Protein AF-A0A4Q2QRX8-F1 (afdb_monomer_lite)

Radius of gyration: 14.22 Å; chains: 1; bounding box: 24×41×26 Å

Foldseek 3Di:
DLVVVLDLVVVCVVVVHDSVVSVVVQVVVCVPPVQRCNDPVSVVVVSVVVVVVCVVVPDPPVVVVVVD

Structure (mmCIF, N/CA/C/O backbone):
data_AF-A0A4Q2QRX8-F1
#
_entry.id   AF-A0A4Q2QRX8-F1
#
loop_
_atom_site.group_PDB
_atom_site.id
_atom_site.type_symbol
_atom_site.label_atom_id
_atom_site.label_alt_id
_atom_site.label_comp_id
_atom_site.label_asym_id
_atom_site.label_entity_id
_atom_site.label_seq_id
_atom_site.pdbx_PDB_ins_code
_atom_site.Cartn_x
_atom_site.Cartn_y
_atom_site.Cartn_z
_atom_site.occupancy
_atom_site.B_iso_or_equiv
_atom_site.auth_seq_id
_atom_site.auth_comp_id
_atom_site.auth_asym_id
_atom_site.auth_atom_id
_atom_site.pdbx_PDB_model_num
ATOM 1 N N . PHE A 1 1 ? 0.423 -4.561 -2.096 1.00 91.31 1 PHE A N 1
ATOM 2 C CA . PHE A 1 1 ? 0.985 -3.346 -1.479 1.00 91.31 1 PHE A CA 1
ATOM 3 C C . PHE A 1 1 ? 1.221 -3.547 0.012 1.00 91.31 1 PHE A C 1
ATOM 5 O O . PHE A 1 1 ? 2.361 -3.801 0.360 1.00 91.31 1 PHE A O 1
ATOM 12 N N . ILE A 1 2 ? 0.183 -3.588 0.865 1.00 92.88 2 ILE A N 1
ATOM 13 C CA . ILE A 1 2 ? 0.340 -3.892 2.309 1.00 92.88 2 ILE A CA 1
ATOM 14 C C . ILE A 1 2 ? 1.073 -5.229 2.528 1.00 92.88 2 ILE A C 1
ATOM 16 O O . ILE A 1 2 ? 2.073 -5.273 3.225 1.00 92.88 2 ILE A O 1
ATOM 20 N N . ALA A 1 3 ? 0.653 -6.297 1.837 1.00 91.38 3 ALA A N 1
ATOM 21 C CA . ALA A 1 3 ? 1.297 -7.617 1.921 1.00 91.38 3 ALA A CA 1
ATOM 22 C C . ALA A 1 3 ? 2.737 -7.679 1.361 1.00 91.38 3 ALA A C 1
ATOM 24 O O . ALA A 1 3 ? 3.415 -8.681 1.534 1.00 91.38 3 ALA A O 1
ATOM 25 N N . ASN A 1 4 ? 3.194 -6.627 0.677 1.00 93.19 4 ASN A N 1
ATOM 26 C CA . ASN A 1 4 ? 4.548 -6.523 0.127 1.00 93.19 4 ASN A CA 1
ATOM 27 C C . ASN A 1 4 ? 5.345 -5.432 0.858 1.00 93.19 4 ASN A C 1
ATOM 29 O O . ASN A 1 4 ? 6.114 -4.725 0.217 1.00 93.19 4 ASN A O 1
ATOM 33 N N . ASN A 1 5 ? 5.098 -5.226 2.156 1.00 91.31 5 ASN A N 1
ATOM 34 C CA . ASN A 1 5 ? 5.797 -4.236 2.986 1.00 91.31 5 ASN A CA 1
ATOM 35 C C . ASN A 1 5 ? 5.819 -2.819 2.387 1.00 91.31 5 ASN A C 1
ATOM 37 O O . ASN A 1 5 ? 6.805 -2.102 2.507 1.00 91.31 5 ASN A O 1
ATOM 41 N N . ALA A 1 6 ? 4.738 -2.425 1.707 1.00 92.88 6 ALA A N 1
ATOM 42 C CA . ALA A 1 6 ? 4.629 -1.133 1.025 1.00 92.88 6 ALA A CA 1
ATOM 43 C C . ALA A 1 6 ? 5.662 -0.889 -0.090 1.00 92.88 6 ALA A C 1
ATOM 45 O O . ALA A 1 6 ? 5.814 0.240 -0.544 1.00 92.88 6 ALA A O 1
ATOM 46 N N . GLU A 1 7 ? 6.338 -1.926 -0.592 1.00 94.75 7 GLU A N 1
ATOM 47 C CA . GLU A 1 7 ? 7.294 -1.795 -1.688 1.00 94.75 7 GLU A CA 1
ATOM 48 C C . GLU A 1 7 ? 6.551 -1.650 -3.027 1.00 94.75 7 GLU A C 1
ATOM 50 O O . GLU A 1 7 ? 5.915 -2.612 -3.497 1.00 94.75 7 GLU A O 1
ATOM 55 N N . PRO A 1 8 ? 6.618 -0.481 -3.701 1.00 92.75 8 PRO A N 1
ATOM 56 C CA . PRO A 1 8 ? 5.864 -0.271 -4.930 1.00 92.75 8 PRO A CA 1
ATOM 57 C C . PRO A 1 8 ? 6.394 -1.130 -6.077 1.00 92.75 8 PRO A C 1
ATOM 59 O O . PRO A 1 8 ? 5.598 -1.665 -6.835 1.00 92.75 8 PRO A O 1
ATOM 62 N N . GLY A 1 9 ? 7.718 -1.312 -6.175 1.00 93.69 9 GLY A N 1
ATOM 63 C CA . GLY A 1 9 ? 8.348 -2.100 -7.243 1.00 93.69 9 GLY A CA 1
ATOM 64 C C . GLY A 1 9 ? 7.979 -3.582 -7.174 1.00 93.69 9 GLY A C 1
ATOM 65 O O . GLY A 1 9 ? 7.491 -4.148 -8.151 1.00 93.69 9 GLY A O 1
ATOM 66 N N . LYS A 1 10 ? 8.115 -4.188 -5.988 1.00 94.31 10 LYS A N 1
ATOM 67 C CA . LYS A 1 10 ? 7.699 -5.575 -5.748 1.00 94.31 10 LYS A CA 1
ATOM 68 C C . LYS A 1 10 ? 6.200 -5.757 -5.973 1.00 94.31 10 LYS A C 1
ATOM 70 O O . LYS A 1 10 ? 5.772 -6.735 -6.574 1.00 94.31 10 LYS A O 1
ATOM 75 N N . THR A 1 11 ? 5.392 -4.786 -5.540 1.00 95.81 11 THR A N 1
ATOM 76 C CA . THR A 1 11 ? 3.940 -4.821 -5.751 1.00 95.81 11 THR 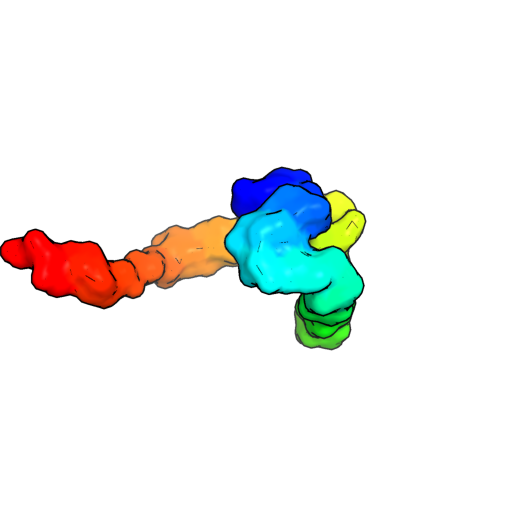A CA 1
ATOM 77 C C . THR A 1 11 ? 3.554 -4.705 -7.223 1.00 95.81 11 THR A C 1
ATOM 79 O O . THR A 1 11 ? 2.682 -5.449 -7.657 1.00 95.81 11 THR A O 1
ATOM 82 N N . SER A 1 12 ? 4.159 -3.793 -7.986 1.00 96.31 12 SER A N 1
ATOM 83 C CA . SER A 1 12 ? 3.840 -3.623 -9.406 1.00 96.31 12 SER A CA 1
ATOM 84 C C . SER A 1 12 ? 4.242 -4.854 -10.214 1.00 96.31 12 SER A C 1
ATOM 86 O O . SER A 1 12 ? 3.454 -5.311 -11.037 1.00 96.31 12 SER A O 1
ATOM 88 N N . LEU A 1 13 ? 5.408 -5.438 -9.903 1.00 96.25 13 LEU A N 1
ATOM 89 C CA . LEU A 1 13 ? 5.883 -6.680 -10.512 1.00 96.25 13 LEU A CA 1
ATOM 90 C C . LEU A 1 13 ? 4.926 -7.847 -10.234 1.00 96.25 13 LEU A C 1
ATOM 92 O O . LEU A 1 13 ? 4.479 -8.499 -11.170 1.00 96.25 13 LEU A O 1
ATOM 96 N N . LEU A 1 14 ? 4.555 -8.066 -8.966 1.00 95.50 14 LEU A N 1
ATOM 97 C CA . LEU A 1 14 ? 3.636 -9.142 -8.570 1.00 95.50 14 LEU A CA 1
ATOM 98 C C . LEU A 1 14 ? 2.253 -9.004 -9.225 1.00 95.50 14 LEU A C 1
ATOM 100 O O . LEU A 1 14 ? 1.613 -9.998 -9.545 1.00 95.50 14 LEU A O 1
ATOM 104 N N . LEU A 1 15 ? 1.777 -7.770 -9.400 1.00 94.50 15 LEU A N 1
ATOM 105 C CA . LEU A 1 15 ? 0.485 -7.487 -10.024 1.00 94.50 15 LEU A CA 1
ATOM 106 C C . LEU A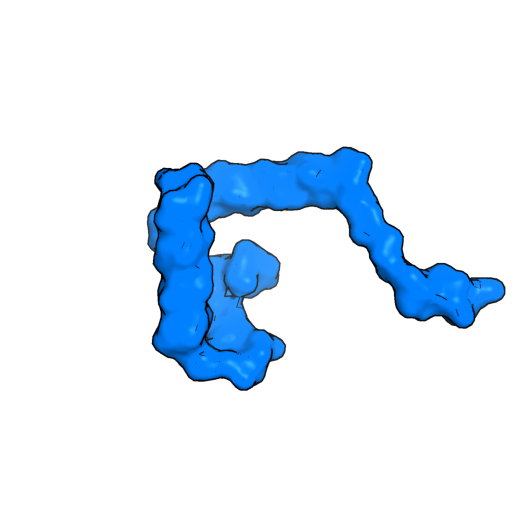 1 15 ? 0.537 -7.482 -11.561 1.00 94.50 15 LEU A C 1
ATOM 108 O O . LEU A 1 15 ? -0.512 -7.317 -12.177 1.00 94.50 15 LEU A O 1
ATOM 112 N N . GLY A 1 16 ? 1.719 -7.603 -12.177 1.00 96.00 16 GLY A N 1
ATOM 113 C CA . GLY A 1 16 ? 1.881 -7.522 -13.632 1.00 96.00 16 GLY A CA 1
ATOM 114 C C . GLY A 1 16 ? 1.483 -6.163 -14.224 1.00 96.00 16 GLY A C 1
ATOM 115 O O . GLY A 1 16 ? 1.043 -6.097 -15.368 1.00 96.00 16 GLY A O 1
ATOM 116 N N . ILE A 1 17 ? 1.593 -5.075 -13.452 1.00 97.19 17 ILE A N 1
ATOM 117 C CA . ILE A 1 17 ? 1.222 -3.719 -13.892 1.00 97.19 17 ILE A CA 1
ATOM 118 C C . ILE A 1 17 ? 2.420 -2.777 -13.878 1.00 97.19 17 ILE A C 1
ATOM 120 O O . ILE A 1 17 ? 3.371 -2.950 -13.117 1.00 97.19 17 ILE A O 1
ATOM 124 N N . HIS A 1 18 ? 2.339 -1.708 -14.668 1.00 96.69 18 HIS A N 1
ATOM 125 C CA . HIS A 1 18 ? 3.331 -0.643 -14.618 1.00 96.69 18 HIS A CA 1
ATOM 126 C C . HIS A 1 18 ? 3.308 0.087 -13.262 1.00 96.69 18 HIS A C 1
ATOM 128 O O . HIS A 1 18 ? 2.252 0.270 -12.644 1.00 96.69 18 HIS A O 1
ATOM 134 N N . ARG A 1 19 ? 4.471 0.579 -12.813 1.00 93.50 19 ARG A N 1
ATOM 135 C CA . ARG A 1 19 ? 4.604 1.301 -11.536 1.00 93.50 19 ARG A CA 1
ATOM 136 C C . ARG A 1 19 ? 3.678 2.518 -11.456 1.00 93.50 19 ARG A C 1
ATOM 138 O O . ARG A 1 19 ? 3.028 2.711 -10.435 1.00 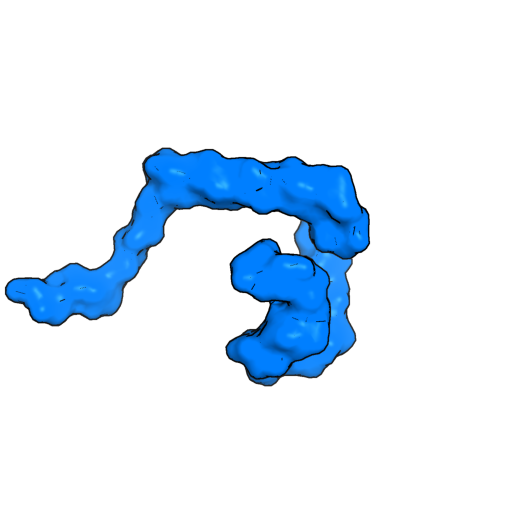93.50 19 ARG A O 1
ATOM 145 N N . ASN A 1 20 ? 3.538 3.282 -12.541 1.00 96.12 20 ASN A N 1
ATOM 146 C CA . ASN A 1 20 ? 2.646 4.452 -12.570 1.00 96.12 20 ASN A CA 1
ATOM 147 C C . ASN A 1 20 ? 1.172 4.063 -12.400 1.00 96.12 20 ASN A C 1
ATOM 149 O O . ASN A 1 20 ? 0.419 4.784 -11.753 1.00 96.12 20 ASN A O 1
ATOM 153 N N . THR A 1 21 ? 0.764 2.906 -12.928 1.00 97.31 21 THR A N 1
ATOM 154 C CA . THR A 1 21 ? -0.593 2.379 -12.737 1.00 97.31 21 THR A CA 1
ATOM 155 C C . THR A 1 21 ? -0.839 2.048 -11.268 1.00 97.31 21 THR A C 1
ATOM 157 O O . THR A 1 21 ? -1.908 2.355 -10.740 1.00 97.31 21 THR A O 1
ATOM 160 N N . LEU A 1 22 ? 0.154 1.470 -10.580 1.00 96.88 22 LEU A N 1
ATOM 161 C CA . LEU A 1 22 ? 0.073 1.248 -9.137 1.00 96.88 22 LEU A CA 1
ATOM 162 C C . LEU A 1 22 ? -0.035 2.578 -8.380 1.00 96.88 22 LEU A C 1
ATOM 164 O O . LEU A 1 22 ? -0.937 2.726 -7.560 1.00 96.88 22 LEU A O 1
ATOM 168 N N . THR A 1 23 ? 0.830 3.551 -8.678 1.00 96.06 23 THR A N 1
ATOM 169 C CA . THR A 1 23 ? 0.802 4.878 -8.043 1.00 96.06 23 THR A CA 1
ATOM 170 C C . THR A 1 23 ? -0.551 5.560 -8.218 1.00 96.06 23 THR A C 1
ATOM 172 O O . THR A 1 23 ? -1.119 6.041 -7.242 1.00 96.06 23 THR A O 1
ATOM 175 N N . TYR A 1 24 ? -1.111 5.537 -9.429 1.00 96.75 24 TYR A N 1
ATOM 176 C CA . TYR A 1 24 ? -2.443 6.072 -9.693 1.00 96.75 24 TYR A CA 1
ATOM 177 C C . TYR A 1 24 ? -3.511 5.393 -8.826 1.00 96.75 24 TYR A C 1
ATOM 179 O O . TYR A 1 24 ? -4.308 6.076 -8.189 1.00 96.75 24 TYR A O 1
ATOM 187 N N . ARG A 1 25 ? -3.507 4.055 -8.732 1.00 96.56 25 ARG A N 1
ATOM 188 C CA . ARG A 1 25 ? -4.462 3.318 -7.883 1.00 96.56 25 ARG A CA 1
ATOM 189 C C . ARG A 1 25 ? -4.335 3.700 -6.406 1.00 96.56 25 ARG A C 1
ATOM 191 O O . ARG A 1 25 ? -5.352 3.903 -5.751 1.00 96.56 25 ARG A O 1
ATOM 198 N N . LEU A 1 26 ? -3.112 3.842 -5.891 1.00 96.00 26 LEU A N 1
ATOM 199 C CA . LEU A 1 26 ? -2.881 4.281 -4.508 1.00 96.00 26 LEU A CA 1
ATOM 200 C C . LEU A 1 26 ? -3.382 5.717 -4.275 1.00 96.00 26 LEU A C 1
ATOM 202 O O . LEU A 1 26 ? -3.997 5.990 -3.247 1.00 96.00 26 LEU A O 1
ATOM 206 N N . GLN A 1 27 ? -3.212 6.614 -5.250 1.00 96.19 27 GLN A N 1
ATOM 207 C CA . GLN A 1 27 ? -3.772 7.968 -5.188 1.00 96.19 27 GLN A CA 1
ATOM 208 C C . GLN A 1 27 ? -5.306 7.974 -5.197 1.00 96.19 27 GLN A C 1
ATOM 210 O O . GLN A 1 27 ? -5.910 8.795 -4.511 1.00 96.19 27 GLN A O 1
ATOM 215 N N . GLN A 1 28 ? -5.954 7.072 -5.941 1.00 97.19 28 GLN A N 1
ATOM 216 C CA . GLN A 1 28 ? -7.416 6.949 -5.899 1.00 97.19 28 GLN A CA 1
ATOM 217 C C . GLN A 1 28 ? -7.902 6.489 -4.521 1.00 97.19 28 GLN A C 1
ATOM 219 O O . GLN A 1 28 ? -8.875 7.039 -4.016 1.00 97.19 28 GLN A O 1
ATOM 224 N N . ILE A 1 29 ? -7.194 5.561 -3.866 1.00 94.38 29 ILE A N 1
ATOM 225 C CA . ILE A 1 29 ? -7.503 5.170 -2.481 1.00 94.38 29 ILE A CA 1
ATOM 226 C C . ILE A 1 29 ? -7.468 6.405 -1.575 1.00 94.38 29 ILE A C 1
ATOM 228 O O . ILE A 1 29 ? -8.468 6.703 -0.927 1.00 94.38 29 ILE A O 1
ATOM 232 N N . LYS A 1 30 ? -6.388 7.197 -1.619 1.00 96.12 30 LYS A N 1
ATOM 233 C CA . LYS A 1 30 ? -6.301 8.456 -0.862 1.00 96.12 30 LYS A CA 1
ATOM 234 C C . LYS A 1 30 ? -7.494 9.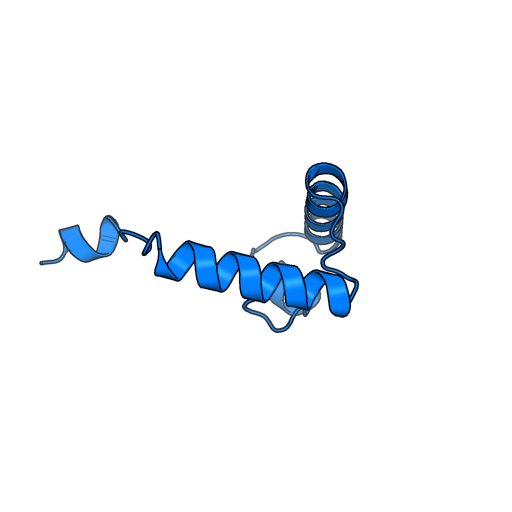377 -1.114 1.00 96.12 30 LYS A C 1
ATOM 236 O O . LYS A 1 30 ? -8.035 9.939 -0.171 1.00 96.12 30 LYS A O 1
ATOM 241 N N . LYS A 1 31 ? -7.934 9.523 -2.365 1.00 96.31 31 LYS A N 1
ATOM 242 C CA . LYS A 1 31 ? -9.098 10.361 -2.699 1.00 96.31 31 LYS A CA 1
ATOM 243 C C . LYS A 1 31 ? -10.399 9.856 -2.073 1.00 96.31 31 LYS A C 1
ATOM 245 O O . LYS A 1 31 ? -11.212 10.674 -1.662 1.00 96.31 31 LYS A O 1
ATOM 250 N N . HIS A 1 32 ? -10.599 8.541 -2.001 1.00 95.50 32 HIS A N 1
ATOM 251 C CA . HIS A 1 32 ? -11.848 7.958 -1.507 1.00 95.50 32 HIS A CA 1
ATOM 252 C C . HIS A 1 32 ? -11.953 7.908 0.016 1.00 95.50 32 HIS A C 1
ATOM 254 O O . HIS A 1 32 ? -13.038 8.115 0.548 1.00 95.50 32 HIS A O 1
ATOM 260 N N . ILE A 1 33 ? -10.855 7.613 0.712 1.00 93.62 33 ILE A N 1
ATOM 261 C CA . ILE A 1 33 ? -10.876 7.364 2.164 1.00 93.62 33 ILE A CA 1
ATOM 262 C C . ILE A 1 33 ? -10.006 8.335 2.961 1.00 93.62 33 ILE A C 1
ATOM 264 O O . ILE A 1 33 ? -9.884 8.184 4.170 1.00 93.62 33 ILE A O 1
ATOM 268 N N . GLN A 1 34 ? -9.394 9.314 2.288 1.00 94.12 34 GLN A N 1
ATOM 269 C CA . GLN A 1 34 ? -8.535 10.346 2.880 1.00 94.12 34 GLN A CA 1
ATOM 270 C C . GLN A 1 34 ? -7.302 9.812 3.631 1.00 94.12 34 GLN A C 1
ATOM 272 O O . GLN A 1 34 ? -6.654 10.562 4.349 1.00 94.12 34 GLN A O 1
ATOM 277 N N . LEU A 1 35 ? -6.937 8.545 3.412 1.00 94.19 35 LEU A N 1
ATOM 278 C CA . LEU A 1 35 ? -5.731 7.915 3.950 1.00 94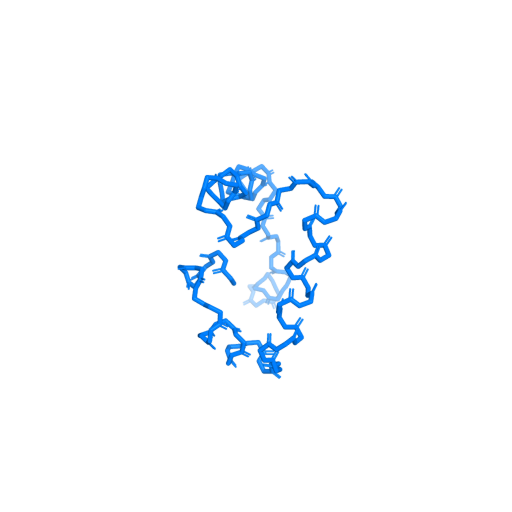.19 35 LEU A CA 1
ATOM 279 C C . LEU A 1 35 ? -4.745 7.647 2.816 1.00 94.19 35 LEU A C 1
ATOM 281 O O . LEU A 1 35 ? -5.100 6.980 1.841 1.00 94.19 35 LEU A O 1
ATOM 285 N N . ASP A 1 36 ? -3.519 8.158 2.930 1.00 95.06 36 ASP A N 1
ATOM 286 C CA . ASP A 1 36 ? -2.476 7.989 1.919 1.00 95.06 36 ASP A CA 1
ATOM 287 C C . ASP A 1 36 ? -1.621 6.737 2.186 1.00 95.06 36 ASP A C 1
ATOM 289 O O . ASP A 1 36 ? -0.796 6.740 3.097 1.00 95.06 36 ASP A O 1
ATOM 293 N N . PRO A 1 37 ? -1.712 5.668 1.369 1.00 93.38 37 PRO A N 1
ATOM 294 C CA . PRO A 1 37 ? -0.924 4.455 1.590 1.00 93.38 37 PRO A CA 1
ATOM 295 C C . PRO A 1 37 ? 0.594 4.667 1.466 1.00 93.38 37 PRO A C 1
ATOM 297 O O . PRO A 1 37 ? 1.357 3.783 1.850 1.00 93.38 37 PRO A O 1
ATOM 300 N N . MET A 1 38 ? 1.045 5.790 0.896 1.00 93.12 38 MET A N 1
ATOM 301 C CA . MET A 1 38 ? 2.467 6.133 0.790 1.00 93.12 38 MET A CA 1
ATOM 302 C C . MET A 1 38 ? 3.011 6.812 2.057 1.00 93.12 38 MET A C 1
ATOM 304 O O . MET A 1 38 ? 4.227 6.939 2.197 1.00 93.12 38 MET A O 1
ATOM 308 N N . VAL A 1 39 ? 2.139 7.233 2.978 1.00 95.06 39 VAL A N 1
ATOM 309 C CA . VAL A 1 39 ? 2.502 7.799 4.282 1.00 95.06 39 VAL A CA 1
ATOM 310 C C . VAL A 1 39 ? 2.438 6.693 5.333 1.00 95.06 39 VAL A C 1
ATOM 312 O O . VAL A 1 39 ? 1.449 5.974 5.436 1.00 95.06 39 VAL A O 1
ATOM 315 N N . PHE A 1 40 ? 3.496 6.542 6.131 1.00 92.81 40 PHE A N 1
ATOM 316 C CA . PHE A 1 40 ? 3.630 5.417 7.063 1.00 92.81 40 PHE A CA 1
ATOM 317 C C . PHE A 1 40 ? 2.497 5.323 8.102 1.00 92.81 40 PHE A C 1
ATOM 319 O O . PHE A 1 40 ? 1.994 4.229 8.373 1.00 92.81 40 PHE A O 1
ATOM 326 N N . THR A 1 41 ? 2.082 6.452 8.682 1.00 96.06 41 THR A N 1
ATOM 327 C CA . THR A 1 41 ? 1.015 6.503 9.697 1.00 96.06 41 THR A CA 1
ATOM 328 C C . THR A 1 41 ? -0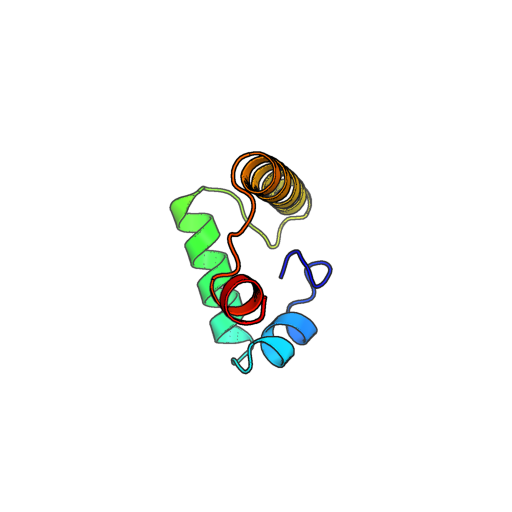.317 6.031 9.124 1.00 96.06 41 THR A C 1
ATOM 330 O O . THR A 1 41 ? -0.944 5.121 9.666 1.00 96.06 41 THR A O 1
ATOM 333 N N . ASP A 1 42 ? -0.691 6.577 7.972 1.00 96.38 42 ASP A N 1
ATOM 334 C CA . ASP A 1 42 ? -1.925 6.252 7.262 1.00 96.38 42 ASP A CA 1
ATOM 335 C C . ASP A 1 42 ? -1.905 4.800 6.780 1.00 96.38 42 ASP A C 1
ATOM 337 O O . ASP A 1 42 ? -2.883 4.069 6.924 1.00 96.38 42 ASP A O 1
ATOM 341 N N . LEU A 1 43 ? -0.763 4.335 6.271 1.00 95.50 43 LEU A N 1
ATOM 342 C CA . LEU A 1 43 ? -0.561 2.941 5.897 1.00 95.50 43 LEU A CA 1
ATOM 343 C C . LEU A 1 43 ? -0.757 1.994 7.085 1.00 95.50 43 LEU A C 1
ATOM 345 O O . LEU A 1 43 ? -1.375 0.941 6.925 1.00 95.50 43 LEU A O 1
ATOM 349 N N . THR A 1 44 ? -0.244 2.347 8.263 1.00 96.00 44 THR A N 1
ATOM 350 C CA . THR A 1 44 ? -0.410 1.538 9.478 1.00 96.00 44 THR A CA 1
ATOM 351 C C . THR A 1 44 ? -1.887 1.444 9.851 1.00 96.00 44 THR A C 1
ATOM 353 O O . THR A 1 44 ? -2.402 0.347 10.075 1.00 96.00 44 THR A O 1
ATOM 356 N N . GLN A 1 45 ? -2.602 2.571 9.817 1.00 95.62 45 GLN A N 1
ATOM 357 C CA . GLN A 1 45 ? -4.047 2.608 10.038 1.00 95.62 45 GLN A CA 1
ATOM 358 C C . GLN A 1 45 ? -4.809 1.751 9.013 1.00 95.62 45 GLN A C 1
ATOM 360 O O . GLN A 1 45 ? -5.701 0.984 9.387 1.00 95.62 45 GLN A O 1
ATOM 365 N N . LEU A 1 46 ? -4.432 1.812 7.732 1.00 94.56 46 LEU A N 1
ATOM 366 C CA . LEU A 1 46 ? -5.005 0.978 6.672 1.00 94.56 46 LEU A CA 1
ATOM 367 C C . LEU A 1 46 ? -4.732 -0.510 6.896 1.00 94.56 46 LEU A C 1
ATOM 369 O O . LEU A 1 46 ? -5.630 -1.332 6.720 1.00 94.56 46 LEU A O 1
ATOM 373 N N . ALA A 1 47 ? -3.514 -0.871 7.299 1.00 94.38 47 ALA A N 1
ATOM 374 C CA . ALA A 1 47 ? -3.128 -2.252 7.555 1.00 94.38 47 ALA A CA 1
ATOM 375 C C . ALA A 1 47 ? -3.938 -2.856 8.708 1.00 94.38 47 ALA A C 1
ATOM 377 O O . ALA A 1 47 ? -4.488 -3.949 8.554 1.00 94.38 47 ALA A O 1
ATOM 378 N N . VAL A 1 48 ? -4.082 -2.121 9.817 1.00 95.56 48 VAL A N 1
ATOM 379 C CA . VAL A 1 48 ? -4.917 -2.530 10.957 1.00 95.56 48 VAL A CA 1
ATOM 380 C C . VAL A 1 48 ? -6.379 -2.653 10.535 1.00 95.56 48 VAL A C 1
ATOM 382 O O . VAL A 1 48 ? -7.001 -3.682 10.789 1.00 95.56 48 VAL A O 1
ATOM 385 N N . SER A 1 49 ? -6.914 -1.661 9.820 1.00 93.81 49 SER A N 1
ATOM 386 C CA . SER A 1 49 ? -8.311 -1.667 9.362 1.00 93.81 49 SER A CA 1
ATOM 387 C C . SER A 1 49 ? -8.614 -2.872 8.463 1.00 93.81 49 SER A C 1
ATOM 389 O O . SER A 1 49 ? -9.590 -3.589 8.682 1.00 93.81 49 SER A O 1
ATOM 391 N N . VAL A 1 50 ? -7.740 -3.158 7.489 1.00 92.31 50 VAL A N 1
ATOM 392 C CA . VAL A 1 50 ? -7.863 -4.327 6.602 1.00 92.31 50 VAL A CA 1
ATOM 393 C C . VAL A 1 50 ? -7.729 -5.637 7.380 1.00 92.31 50 VAL A C 1
ATOM 395 O O . VAL A 1 50 ? -8.450 -6.593 7.089 1.00 92.31 50 VAL A O 1
ATOM 398 N N . HIS A 1 51 ? -6.822 -5.707 8.358 1.00 92.88 51 HIS A N 1
ATOM 399 C CA . HIS A 1 51 ? -6.656 -6.891 9.198 1.00 92.88 51 HIS A CA 1
ATOM 400 C C . HIS A 1 51 ? -7.914 -7.169 10.033 1.00 92.88 51 HIS A C 1
ATOM 402 O O . HIS A 1 51 ? -8.441 -8.280 9.984 1.00 92.88 51 HIS A O 1
ATOM 408 N N . CYS A 1 52 ? -8.441 -6.158 10.729 1.00 93.81 52 CYS A N 1
ATOM 409 C CA . CYS A 1 52 ? -9.677 -6.262 11.504 1.00 93.81 52 CYS A CA 1
ATOM 410 C C . CYS A 1 52 ? -10.865 -6.663 10.620 1.00 93.81 52 CYS A C 1
ATOM 412 O O . CYS A 1 52 ? -11.595 -7.592 10.963 1.00 93.81 52 CYS A O 1
ATOM 414 N N . TYR A 1 53 ? -11.014 -6.042 9.444 1.00 92.44 53 TYR A N 1
ATOM 415 C CA . TYR A 1 53 ? -12.083 -6.382 8.503 1.00 92.44 53 TYR A CA 1
ATOM 416 C C . TYR A 1 53 ? -12.027 -7.849 8.062 1.00 92.44 53 TYR A C 1
ATOM 418 O O . TYR A 1 53 ? -13.052 -8.521 8.051 1.00 92.44 53 TYR A O 1
ATOM 426 N N . ARG A 1 54 ? -10.835 -8.366 7.736 1.00 88.88 54 ARG A N 1
ATOM 427 C CA . ARG A 1 54 ? -10.642 -9.770 7.328 1.00 88.88 54 ARG A CA 1
ATOM 428 C C . ARG A 1 54 ? -10.878 -10.767 8.454 1.00 88.88 54 ARG A C 1
ATOM 430 O O . ARG A 1 54 ? -11.267 -11.892 8.173 1.00 88.88 54 ARG A O 1
ATOM 437 N N . ARG A 1 55 ? -10.623 -10.385 9.709 1.00 90.38 55 ARG A N 1
ATOM 438 C CA . ARG A 1 55 ? -10.954 -11.230 10.866 1.00 90.38 55 ARG A CA 1
ATOM 439 C C . ARG A 1 55 ? -12.462 -11.370 11.051 1.00 90.38 55 ARG A C 1
ATOM 441 O O . ARG A 1 55 ? -12.914 -12.443 11.422 1.00 90.38 55 ARG A O 1
ATOM 448 N N . LEU A 1 56 ? -13.213 -10.300 10.792 1.00 92.50 56 LEU A N 1
ATOM 449 C CA . LEU A 1 56 ? -14.677 -10.302 10.857 1.00 92.50 56 LEU A CA 1
ATOM 450 C C . LEU A 1 56 ? -15.317 -10.933 9.612 1.00 92.50 56 LEU A C 1
ATOM 452 O O . LEU A 1 56 ? -16.371 -11.546 9.710 1.00 92.50 56 LEU A O 1
ATOM 456 N N . ASN A 1 57 ? -14.665 -10.799 8.456 1.00 88.62 57 ASN A N 1
ATOM 457 C CA . ASN A 1 57 ? -15.119 -11.290 7.157 1.00 88.62 57 ASN A CA 1
ATOM 458 C C . ASN A 1 57 ? -14.006 -12.146 6.529 1.00 88.62 57 ASN A C 1
ATOM 460 O O . ASN A 1 57 ? -13.278 -11.660 5.648 1.00 88.62 57 ASN A O 1
ATOM 464 N N . PRO A 1 58 ? -13.800 -13.386 7.010 1.00 81.56 58 PRO A N 1
ATOM 465 C CA . PRO A 1 58 ? -12.811 -14.280 6.428 1.00 81.56 58 PRO A CA 1
ATOM 466 C C . PRO A 1 58 ? -13.112 -14.466 4.940 1.00 81.56 58 PRO A C 1
ATOM 468 O O . PRO A 1 58 ? -14.262 -14.616 4.534 1.00 81.56 58 PRO A O 1
ATOM 471 N N . ARG A 1 59 ? -12.071 -14.415 4.103 1.00 67.88 59 ARG A N 1
ATOM 472 C CA . ARG A 1 59 ? -12.226 -14.661 2.666 1.00 67.88 59 ARG A CA 1
ATOM 473 C C . ARG A 1 59 ? -12.685 -16.104 2.473 1.00 67.88 59 ARG A C 1
ATOM 475 O O . ARG A 1 59 ? -11.864 -17.007 2.610 1.00 67.88 59 ARG A O 1
ATOM 482 N N . GLN A 1 60 ? -13.953 -16.303 2.123 1.00 59.44 60 GLN A N 1
ATOM 483 C CA . GLN A 1 60 ? -14.387 -17.545 1.493 1.00 59.44 60 GLN A CA 1
ATOM 484 C C . GLN A 1 60 ? -13.613 -17.660 0.182 1.00 59.44 60 GLN A C 1
ATOM 486 O O . GLN A 1 60 ? -13.739 -16.821 -0.710 1.00 59.44 60 GLN A O 1
ATOM 491 N N . SER A 1 61 ? -12.704 -18.623 0.118 1.00 55.12 61 SER A N 1
ATOM 492 C CA . SER A 1 61 ? -12.011 -18.939 -1.122 1.00 55.12 61 SER A CA 1
ATOM 493 C C . SER A 1 61 ? -12.865 -19.989 -1.815 1.00 55.12 61 SER A C 1
ATOM 495 O O . SER A 1 61 ? -12.631 -21.170 -1.602 1.00 55.12 61 SER A O 1
ATOM 497 N N . GLU A 1 62 ? -13.843 -19.566 -2.625 1.00 51.34 62 GLU A N 1
ATOM 498 C CA . GLU A 1 62 ? -14.745 -20.482 -3.357 1.00 51.34 62 GLU A CA 1
ATOM 499 C C . GLU A 1 62 ? -13.974 -21.578 -4.121 1.00 51.34 62 GLU A C 1
ATOM 501 O O . GLU A 1 62 ? -14.446 -22.699 -4.269 1.00 51.34 62 GLU A O 1
ATOM 506 N N . TRP A 1 63 ? -12.740 -21.288 -4.551 1.00 52.50 63 TRP A N 1
ATOM 507 C CA . TRP A 1 63 ? -11.870 -22.249 -5.230 1.00 52.50 63 TRP A CA 1
ATOM 508 C C . TRP A 1 63 ? -11.316 -23.367 -4.323 1.00 52.50 63 TRP A C 1
ATOM 510 O O . TRP A 1 63 ? -11.137 -24.486 -4.796 1.00 52.50 63 TRP A O 1
ATOM 520 N N . ILE A 1 64 ? -11.064 -23.106 -3.035 1.00 51.62 64 ILE A N 1
ATOM 521 C CA . ILE A 1 64 ? -10.530 -24.121 -2.103 1.00 51.62 64 ILE A CA 1
ATOM 522 C C . ILE A 1 64 ? -11.645 -25.068 -1.642 1.00 51.62 64 ILE A C 1
ATOM 524 O O . ILE A 1 64 ? -11.411 -26.269 -1.529 1.00 51.62 64 ILE A O 1
ATOM 528 N N . ASP A 1 65 ? -12.865 -24.557 -1.468 1.00 46.25 65 ASP A N 1
ATOM 529 C CA . ASP A 1 65 ? -14.007 -25.369 -1.031 1.00 46.25 65 ASP A CA 1
ATOM 530 C C . ASP A 1 65 ? -14.534 -26.297 -2.143 1.00 46.25 65 ASP A C 1
ATOM 532 O O . ASP A 1 65 ? -15.148 -27.315 -1.853 1.00 46.25 65 ASP A O 1
ATOM 536 N N . SER A 1 66 ? -14.236 -26.011 -3.419 1.00 48.09 66 SER A N 1
ATOM 537 C CA . SER A 1 66 ? -14.562 -26.899 -4.552 1.00 48.09 66 SER A CA 1
ATOM 538 C C . SER A 1 66 ? -13.629 -28.111 -4.720 1.00 48.09 66 SER A C 1
ATOM 540 O O . SER A 1 66 ? -13.836 -28.928 -5.617 1.00 48.09 66 SER A O 1
ATOM 542 N N . LEU A 1 67 ? -12.584 -28.210 -3.890 1.00 48.59 67 LEU A N 1
ATOM 543 C CA . LEU A 1 67 ? -11.578 -29.281 -3.916 1.00 48.59 67 LEU A CA 1
ATOM 544 C C . LEU A 1 67 ? -11.699 -30.262 -2.733 1.00 48.59 67 LEU A C 1
ATOM 546 O O . LEU A 1 67 ? -10.854 -31.149 -2.610 1.00 48.59 67 LEU A O 1
ATOM 550 N N . SER A 1 68 ? -12.708 -30.096 -1.868 1.00 37.66 68 SER A N 1
ATOM 551 C CA . SER A 1 68 ? -13.044 -31.022 -0.768 1.00 37.66 68 SER A CA 1
ATOM 552 C C . SER A 1 68 ? -14.294 -31.828 -1.096 1.00 37.66 68 SER A C 1
ATOM 554 O O . SER A 1 68 ? -14.348 -32.999 -0.663 1.00 37.66 68 SER A O 1
#

pLDDT: mean 87.98, std 15.47, range [37.66, 97.31]

Sequence (68 aa):
FIANNAEPGKTSLLLGIHRNTLTYRLQQIKKHIQLDPMVFTDLTQLAVSVHCYRRLNPRQSEWIDSLS

Secondary structure (DSSP, 8-state):
-GGGTT-HHHHHHHTT--HHHHHHHHHHHHHHHS--TTSHHHHHHHHHHHHHHHHHS----HHHHTT-